Protein AF-A0A160T8A7-F1 (afdb_monomer_lite)

Structure (mmCIF, N/CA/C/O backbone):
data_AF-A0A160T8A7-F1
#
_entry.id   AF-A0A160T8A7-F1
#
loop_
_atom_site.group_PDB
_atom_site.id
_atom_site.type_symbol
_atom_site.label_atom_id
_atom_site.label_alt_id
_atom_site.label_comp_id
_atom_site.label_asym_id
_atom_site.label_entity_id
_atom_site.label_seq_id
_atom_site.pdbx_PDB_ins_code
_atom_site.Cartn_x
_atom_site.Cartn_y
_atom_site.Cartn_z
_atom_site.occupancy
_atom_site.B_iso_or_equiv
_atom_site.auth_seq_id
_atom_site.auth_comp_id
_atom_site.auth_asym_id
_atom_site.auth_atom_id
_atom_site.pdbx_PDB_model_num
ATOM 1 N N . MET A 1 1 ? 0.788 -20.346 -19.418 1.00 64.75 1 MET A N 1
ATOM 2 C CA . MET A 1 1 ? 0.282 -20.170 -18.034 1.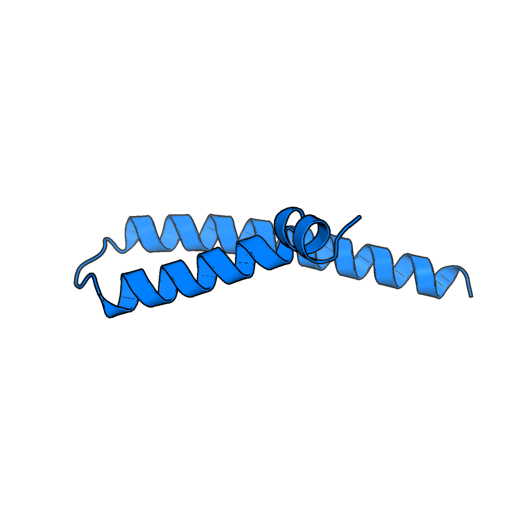00 64.75 1 MET A CA 1
ATOM 3 C C . MET A 1 1 ? -1.145 -19.671 -18.115 1.00 64.75 1 MET A C 1
ATOM 5 O O . MET A 1 1 ? -1.429 -18.915 -19.039 1.00 64.75 1 MET A O 1
ATOM 9 N N . LYS A 1 2 ? -2.047 -20.098 -17.224 1.00 89.00 2 LYS A N 1
ATOM 10 C CA . LYS A 1 2 ? -3.410 -19.552 -17.234 1.00 89.00 2 LYS A CA 1
ATOM 11 C C . LYS A 1 2 ? -3.355 -18.097 -16.736 1.00 89.00 2 LYS A C 1
ATOM 13 O O . LYS A 1 2 ? -2.531 -17.804 -15.870 1.00 89.00 2 LYS A O 1
ATOM 18 N N . PRO A 1 3 ? -4.209 -17.185 -17.235 1.00 84.50 3 PRO A N 1
ATOM 19 C CA . PRO A 1 3 ? -4.219 -1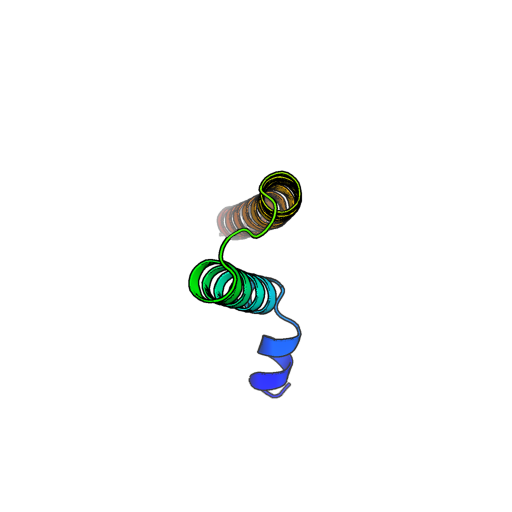5.780 -16.804 1.00 84.50 3 PRO A CA 1
ATOM 20 C C . PRO A 1 3 ? -4.333 -15.609 -15.282 1.00 84.50 3 PRO A C 1
ATOM 22 O O . PRO A 1 3 ? -3.713 -14.725 -14.697 1.00 84.50 3 PRO A O 1
ATOM 25 N N . ILE A 1 4 ? -5.064 -16.514 -14.626 1.00 89.69 4 ILE A N 1
ATOM 26 C CA . ILE A 1 4 ? -5.214 -16.536 -13.170 1.00 89.69 4 ILE A CA 1
ATOM 27 C C . ILE A 1 4 ? -3.899 -16.851 -12.437 1.00 89.69 4 ILE A C 1
ATOM 29 O O . ILE A 1 4 ? -3.595 -16.223 -11.426 1.00 89.69 4 ILE A O 1
ATOM 33 N N . ASP A 1 5 ? -3.070 -17.746 -12.986 1.00 91.69 5 ASP A N 1
ATOM 34 C CA . ASP A 1 5 ? -1.766 -18.096 -12.409 1.00 91.69 5 ASP A CA 1
ATOM 35 C C . ASP A 1 5 ? -0.806 -16.899 -12.475 1.00 91.69 5 ASP A C 1
ATOM 37 O O . ASP A 1 5 ? 0.055 -16.727 -11.611 1.00 91.69 5 ASP A O 1
ATOM 41 N N . ALA A 1 6 ? -0.950 -16.067 -13.512 1.00 90.12 6 ALA A N 1
ATOM 42 C CA . ALA A 1 6 ? -0.169 -14.847 -13.675 1.00 90.12 6 ALA A CA 1
ATOM 43 C C . ALA A 1 6 ? -0.582 -13.772 -12.658 1.00 90.12 6 ALA A C 1
ATOM 45 O O . ALA A 1 6 ? 0.286 -13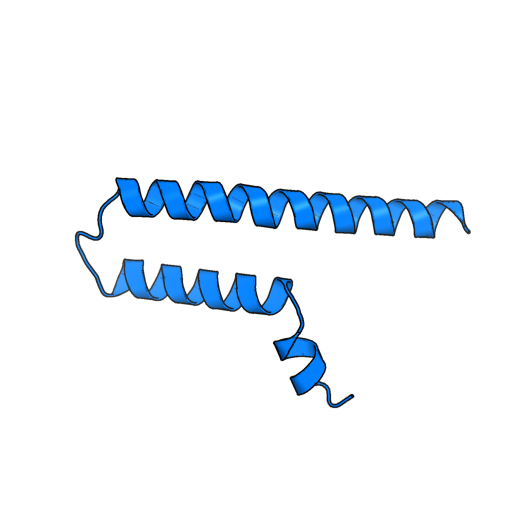.129 -12.067 1.00 90.12 6 ALA A O 1
ATOM 46 N N . LEU A 1 7 ? -1.886 -13.618 -12.396 1.00 89.75 7 LEU A N 1
ATOM 47 C CA . LEU A 1 7 ? -2.389 -12.702 -11.366 1.00 89.75 7 LEU A CA 1
ATOM 48 C C . LEU A 1 7 ? -1.908 -13.100 -9.970 1.00 89.75 7 LEU A C 1
ATOM 50 O O . LEU A 1 7 ? -1.373 -12.259 -9.254 1.00 89.75 7 LEU A O 1
ATOM 54 N N . TRP A 1 8 ? -2.000 -14.384 -9.615 1.00 93.44 8 TRP A N 1
ATOM 55 C CA . TRP A 1 8 ? -1.595 -14.874 -8.291 1.00 93.44 8 TRP A CA 1
ATOM 56 C C . TRP A 1 8 ? -0.094 -14.712 -8.005 1.00 93.44 8 TRP A C 1
ATOM 58 O O . TRP A 1 8 ? 0.326 -14.669 -6.850 1.00 93.44 8 TRP A O 1
ATOM 68 N N . ARG A 1 9 ? 0.731 -14.606 -9.054 1.00 92.75 9 ARG A N 1
ATOM 69 C CA . ARG A 1 9 ? 2.173 -14.327 -8.953 1.00 92.75 9 ARG A CA 1
ATOM 70 C C . ARG A 1 9 ? 2.513 -12.836 -9.023 1.00 92.75 9 ARG A C 1
ATOM 72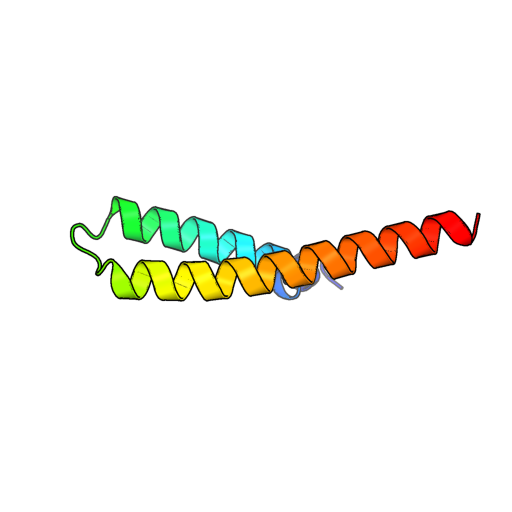 O O . ARG A 1 9 ? 3.656 -12.463 -8.767 1.00 92.75 9 ARG A O 1
ATOM 79 N N . SER A 1 10 ? 1.560 -11.975 -9.379 1.00 93.12 10 SER A N 1
ATOM 80 C CA . SER A 1 10 ? 1.800 -10.542 -9.538 1.00 93.12 10 SER A CA 1
ATOM 81 C C . SER A 1 10 ? 1.913 -9.844 -8.183 1.00 93.12 10 SER A C 1
ATOM 83 O O . SER A 1 10 ? 0.975 -9.812 -7.390 1.00 93.12 10 SER A O 1
ATOM 85 N N . ARG A 1 11 ? 3.056 -9.197 -7.936 1.00 94.38 11 ARG A N 1
ATOM 86 C CA . ARG A 1 11 ? 3.279 -8.363 -6.739 1.00 94.38 11 ARG A CA 1
ATOM 87 C C . ARG A 1 11 ? 2.256 -7.221 -6.640 1.00 94.38 11 ARG A C 1
ATOM 89 O O . ARG A 1 11 ? 1.756 -6.926 -5.560 1.00 94.38 11 ARG A O 1
ATOM 96 N N . LYS A 1 12 ? 1.893 -6.628 -7.785 1.00 92.81 12 LYS A N 1
ATOM 97 C CA . LYS A 1 12 ? 0.902 -5.540 -7.886 1.00 92.81 12 LYS A CA 1
ATOM 98 C C . LYS A 1 12 ? -0.509 -6.019 -7.533 1.00 92.81 12 LYS A C 1
ATOM 100 O O . LYS A 1 12 ? -1.270 -5.272 -6.930 1.00 92.81 12 LYS A O 1
ATOM 105 N N . PHE A 1 13 ? -0.836 -7.272 -7.859 1.00 95.25 13 PHE A N 1
ATOM 106 C CA . PHE A 1 13 ? -2.110 -7.878 -7.474 1.00 95.25 13 PHE A CA 1
ATOM 107 C C . PHE A 1 13 ? -2.225 -7.998 -5.950 1.00 95.25 13 PHE A C 1
ATOM 109 O O . PHE A 1 13 ? -3.201 -7.527 -5.375 1.00 95.25 13 PHE A O 1
ATOM 116 N N . TRP A 1 14 ? -1.205 -8.540 -5.281 1.00 96.06 14 TRP A N 1
ATOM 117 C CA . TRP A 1 14 ? -1.219 -8.664 -3.820 1.00 96.06 14 TRP A CA 1
ATOM 118 C C . TRP A 1 14 ? -1.228 -7.318 -3.096 1.00 96.06 14 TRP A C 1
ATOM 120 O O . TRP A 1 14 ? -1.915 -7.187 -2.089 1.00 96.06 14 TRP A O 1
ATOM 130 N N . LEU A 1 15 ? -0.551 -6.298 -3.631 1.00 96.44 15 LEU A N 1
ATOM 131 C CA . LEU A 1 15 ? -0.665 -4.927 -3.121 1.00 96.44 15 LEU A CA 1
ATOM 132 C C . LEU A 1 15 ? -2.105 -4.399 -3.186 1.00 96.44 15 LEU A C 1
ATOM 134 O O . LEU A 1 15 ? -2.579 -3.803 -2.222 1.00 96.44 15 LEU A O 1
ATOM 138 N N . ALA A 1 16 ? -2.821 -4.654 -4.284 1.00 96.31 16 ALA A N 1
ATOM 139 C CA . ALA A 1 16 ? -4.228 -4.276 -4.403 1.00 96.31 16 ALA A CA 1
ATOM 140 C C . ALA A 1 16 ? -5.116 -5.043 -3.407 1.00 96.31 16 ALA A C 1
ATOM 142 O O . ALA A 1 16 ? -5.989 -4.448 -2.778 1.00 96.31 16 ALA A O 1
ATOM 143 N N . VAL A 1 17 ? -4.862 -6.342 -3.212 1.00 97.25 17 VAL A N 1
ATOM 144 C CA . VAL A 1 17 ? -5.557 -7.155 -2.199 1.00 97.25 17 VAL A CA 1
ATOM 145 C C . VAL A 1 17 ? -5.329 -6.593 -0.793 1.00 97.25 17 VAL A C 1
ATOM 147 O O . VAL A 1 17 ? -6.285 -6.456 -0.032 1.00 97.25 17 VAL A O 1
ATOM 150 N N . VAL A 1 18 ? -4.092 -6.215 -0.453 1.00 97.25 18 VAL A N 1
ATOM 151 C CA . VAL A 1 18 ? -3.775 -5.589 0.839 1.00 97.25 18 VAL A CA 1
ATOM 152 C C . VAL A 1 18 ? -4.505 -4.260 1.000 1.00 97.25 18 VAL A C 1
ATOM 154 O O . VAL A 1 18 ? -5.098 -4.042 2.050 1.00 97.25 18 VAL A O 1
ATOM 157 N N . ALA A 1 19 ? -4.537 -3.407 -0.027 1.00 96.38 19 ALA A N 1
ATOM 158 C CA . ALA A 1 19 ? -5.249 -2.130 0.032 1.00 96.38 19 ALA A CA 1
ATOM 159 C C . ALA A 1 19 ? -6.753 -2.315 0.303 1.00 96.38 19 ALA A C 1
ATOM 161 O O . ALA A 1 19 ? -7.308 -1.656 1.180 1.00 96.38 19 ALA A O 1
ATOM 162 N N . VAL A 1 20 ? -7.398 -3.267 -0.381 1.00 97.94 20 VAL A N 1
ATOM 163 C CA . VAL A 1 20 ? -8.801 -3.631 -0.109 1.00 97.94 20 VAL A CA 1
ATOM 164 C C . VAL A 1 20 ? -8.965 -4.138 1.326 1.00 97.94 20 VAL A C 1
ATOM 166 O O . VAL A 1 20 ? -9.905 -3.747 2.018 1.00 97.94 20 VAL A O 1
ATOM 169 N N . GLY A 1 21 ? -8.026 -4.959 1.805 1.00 97.69 21 GLY A N 1
ATOM 170 C CA . GLY A 1 21 ? -7.979 -5.403 3.196 1.00 97.69 21 GLY A CA 1
ATOM 171 C C . GLY A 1 21 ? -7.871 -4.239 4.185 1.00 97.69 21 GLY A C 1
ATOM 172 O O . GLY A 1 21 ? -8.605 -4.213 5.170 1.00 97.69 21 GLY A O 1
ATOM 173 N N . GLN A 1 22 ? -7.032 -3.237 3.906 1.00 95.88 22 GLN A N 1
ATOM 174 C CA . GLN A 1 22 ? -6.912 -2.046 4.750 1.00 95.88 22 GLN A CA 1
ATOM 175 C C . GLN A 1 22 ? -8.211 -1.245 4.798 1.00 95.88 22 GLN A C 1
ATOM 177 O O . GLN A 1 22 ? -8.629 -0.831 5.878 1.00 95.88 22 GLN A O 1
ATOM 182 N N . THR A 1 23 ? -8.881 -1.069 3.655 1.00 96.12 23 THR A N 1
ATOM 183 C CA . THR A 1 23 ? -10.199 -0.425 3.605 1.00 96.12 23 THR A CA 1
ATOM 184 C C . THR A 1 23 ? -11.220 -1.179 4.453 1.00 96.12 23 THR A C 1
ATOM 186 O O . THR A 1 23 ? -11.969 -0.554 5.200 1.00 96.12 23 THR A O 1
ATOM 189 N N . ALA A 1 24 ? -11.232 -2.513 4.387 1.00 97.50 24 ALA A N 1
ATOM 190 C CA . ALA A 1 24 ? -12.133 -3.329 5.193 1.00 97.50 24 ALA A CA 1
ATOM 191 C C . ALA A 1 24 ? -11.842 -3.197 6.697 1.00 97.50 24 ALA A C 1
ATOM 193 O O . ALA A 1 24 ? -12.772 -3.003 7.475 1.00 97.50 24 ALA A O 1
ATOM 194 N N . VAL A 1 25 ? -10.569 -3.240 7.108 1.00 96.38 25 VAL A N 1
ATOM 195 C CA . VAL A 1 25 ? -10.170 -3.032 8.512 1.00 96.38 25 VAL A CA 1
ATOM 196 C C . VAL A 1 25 ? -10.602 -1.650 8.993 1.00 96.38 25 VAL A C 1
ATOM 198 O O . VAL A 1 25 ? -11.238 -1.543 10.036 1.00 96.38 25 VAL A O 1
ATOM 201 N N . PHE A 1 26 ? -10.332 -0.604 8.210 1.00 93.69 26 PHE A N 1
ATOM 202 C CA . PHE A 1 26 ? -10.715 0.765 8.553 1.00 93.69 26 PHE A CA 1
ATOM 203 C C . PHE A 1 26 ? -12.234 0.934 8.700 1.00 93.69 26 PHE A C 1
ATOM 205 O O . PHE A 1 26 ? -12.697 1.623 9.603 1.00 93.69 26 PHE A O 1
ATOM 212 N N . ALA A 1 27 ? -13.015 0.296 7.825 1.00 95.50 27 ALA A N 1
ATOM 213 C CA . ALA A 1 27 ? -14.469 0.411 7.830 1.00 95.50 27 ALA A CA 1
ATOM 214 C C . ALA A 1 27 ? -15.147 -0.419 8.933 1.00 95.50 27 ALA A C 1
ATOM 216 O O . ALA A 1 27 ? -16.205 -0.028 9.422 1.00 95.50 27 ALA A O 1
ATOM 217 N N . LEU A 1 28 ? -14.582 -1.577 9.289 1.00 97.25 28 LEU A N 1
ATOM 218 C CA . LEU A 1 28 ? -15.253 -2.570 10.135 1.00 97.25 28 LEU A CA 1
ATOM 219 C C . LEU A 1 28 ? -14.684 -2.669 11.553 1.00 97.25 28 LEU A C 1
ATOM 221 O O . LEU A 1 28 ? -15.365 -3.198 12.429 1.00 97.25 28 LEU A O 1
ATOM 225 N N . LEU A 1 29 ? -13.463 -2.185 11.794 1.00 96.31 29 LEU A N 1
ATOM 226 C CA . LEU A 1 29 ? -12.779 -2.311 13.080 1.00 96.31 29 LEU A CA 1
ATOM 227 C C . LEU A 1 29 ? -12.473 -0.927 13.683 1.00 96.31 29 LEU A C 1
ATOM 229 O O . LEU A 1 29 ? -11.348 -0.430 13.569 1.00 96.31 29 LEU A O 1
ATOM 233 N N . PRO A 1 30 ? -13.463 -0.282 14.329 1.00 90.50 30 PRO A N 1
ATOM 234 C CA . PRO A 1 30 ? -13.244 0.996 14.992 1.00 90.50 30 PRO A CA 1
ATOM 235 C C . PRO A 1 30 ? -12.240 0.836 16.143 1.00 90.50 30 PRO A C 1
ATOM 237 O O . PRO A 1 30 ? -12.337 -0.099 16.936 1.00 90.50 30 PRO A O 1
ATOM 240 N N . GLY A 1 31 ? -11.282 1.760 16.241 1.00 93.44 31 GLY A N 1
ATOM 241 C CA . GLY A 1 31 ? -10.248 1.741 17.282 1.00 93.44 31 GLY A CA 1
ATOM 242 C C . GLY A 1 31 ? -9.062 0.815 16.996 1.00 93.44 31 GLY A C 1
ATOM 243 O O . GLY A 1 31 ? -8.354 0.436 17.928 1.00 93.44 31 GLY A O 1
ATOM 244 N N . PHE A 1 32 ? -8.836 0.432 15.734 1.00 94.94 32 PHE A N 1
ATOM 245 C CA . PHE A 1 32 ? -7.597 -0.245 15.353 1.00 94.94 32 PHE A CA 1
ATOM 246 C C . PHE A 1 32 ? -6.371 0.627 15.710 1.00 94.94 32 PHE A C 1
ATOM 248 O O . PHE A 1 32 ? -6.413 1.824 15.430 1.00 94.94 32 PHE A O 1
ATOM 255 N N . PRO A 1 33 ? -5.301 0.073 16.318 1.00 97.12 33 PRO A N 1
ATOM 256 C CA . PRO A 1 33 ? -4.200 0.880 16.848 1.00 97.12 33 PRO A CA 1
ATOM 257 C C . PRO A 1 33 ? -3.449 1.682 15.778 1.00 97.12 33 PRO A C 1
ATOM 259 O O . PRO A 1 33 ? -2.993 1.124 14.772 1.00 97.12 33 PRO A O 1
ATOM 262 N N . ASP A 1 34 ? -3.247 2.973 16.038 1.00 95.31 34 ASP A N 1
ATOM 263 C CA . ASP A 1 34 ? -2.590 3.896 15.109 1.00 95.31 34 ASP A CA 1
ATOM 264 C C . ASP A 1 34 ? -1.126 3.522 14.858 1.00 95.31 34 ASP A C 1
ATOM 266 O O . ASP A 1 34 ? -0.644 3.623 13.729 1.00 95.31 34 ASP A O 1
ATOM 270 N N . GLU A 1 35 ? -0.413 3.028 15.872 1.00 96.88 35 GLU A N 1
ATOM 271 C CA . GLU A 1 35 ? 0.999 2.645 15.759 1.00 96.88 35 GLU A CA 1
ATOM 272 C C . GLU A 1 35 ? 1.171 1.450 14.816 1.00 96.88 35 GLU A C 1
ATOM 274 O O . GLU A 1 35 ? 2.098 1.404 14.002 1.00 96.88 35 GLU A O 1
ATOM 279 N N . VAL A 1 36 ? 0.236 0.497 14.881 1.00 96.12 36 VAL A N 1
ATOM 280 C CA . VAL A 1 36 ? 0.192 -0.640 13.953 1.00 96.12 36 VAL A CA 1
ATOM 281 C C . VAL A 1 36 ? -0.127 -0.137 12.550 1.00 96.12 36 VAL A C 1
ATOM 283 O O . VAL A 1 36 ? 0.470 -0.604 11.575 1.00 96.12 36 VAL A O 1
ATOM 286 N N . TRP A 1 37 ? -1.010 0.858 12.436 1.00 95.88 37 TRP A N 1
ATOM 287 C CA . TRP A 1 37 ? -1.353 1.430 11.143 1.00 95.88 37 TRP A CA 1
ATOM 288 C C . TRP A 1 37 ? -0.180 2.126 10.465 1.00 95.88 37 TRP A C 1
ATOM 290 O O . TRP A 1 37 ? 0.099 1.897 9.286 1.00 95.88 37 TRP A O 1
ATOM 300 N N . GLN A 1 38 ? 0.559 2.919 11.234 1.00 97.50 38 GLN A N 1
ATOM 301 C CA . GLN A 1 38 ? 1.769 3.589 10.781 1.00 97.50 38 GLN A CA 1
ATOM 302 C C . GLN A 1 38 ? 2.848 2.587 10.369 1.00 97.50 38 GLN A C 1
ATOM 304 O O . GLN A 1 38 ? 3.438 2.745 9.300 1.00 97.50 38 GLN A O 1
ATOM 309 N N . ALA A 1 39 ? 3.069 1.526 11.150 1.00 97.81 39 ALA A N 1
ATOM 310 C CA . ALA A 1 39 ? 4.044 0.491 10.812 1.00 97.81 39 ALA A CA 1
ATOM 311 C C . ALA A 1 39 ? 3.723 -0.189 9.469 1.00 97.81 39 ALA A C 1
ATOM 313 O O . ALA A 1 39 ? 4.605 -0.337 8.618 1.00 97.81 39 ALA A O 1
ATOM 314 N N . ILE A 1 40 ? 2.453 -0.541 9.241 1.00 96.56 40 ILE A N 1
ATOM 315 C CA . ILE A 1 40 ? 1.993 -1.108 7.965 1.00 96.56 40 ILE A CA 1
ATOM 316 C C . ILE A 1 40 ? 2.228 -0.115 6.821 1.00 96.56 40 ILE A C 1
ATOM 318 O O . ILE A 1 40 ? 2.779 -0.491 5.787 1.00 96.56 40 ILE A O 1
ATOM 322 N N . ASN A 1 41 ? 1.884 1.159 7.013 1.00 97.00 41 ASN A N 1
ATOM 323 C CA . ASN A 1 41 ? 2.069 2.189 5.992 1.00 97.00 41 ASN A CA 1
ATOM 324 C C . ASN A 1 41 ? 3.541 2.395 5.621 1.00 97.00 41 ASN A C 1
ATOM 326 O O . ASN A 1 41 ? 3.847 2.543 4.441 1.00 97.00 41 ASN A O 1
ATOM 330 N N . VAL A 1 42 ? 4.462 2.358 6.588 1.00 98.12 42 VAL A N 1
ATOM 331 C CA . VAL A 1 42 ? 5.907 2.462 6.323 1.00 98.12 42 VAL A CA 1
ATOM 332 C C . VAL A 1 42 ? 6.389 1.302 5.449 1.00 98.12 42 VAL A C 1
ATOM 334 O O . VAL A 1 42 ? 7.100 1.523 4.468 1.00 98.12 42 VAL A O 1
ATOM 337 N N . ILE A 1 43 ? 5.962 0.073 5.753 1.00 97.50 43 ILE A N 1
ATOM 338 C CA . ILE A 1 43 ? 6.314 -1.115 4.962 1.00 97.50 43 ILE A CA 1
ATOM 339 C C . ILE A 1 43 ? 5.743 -1.009 3.544 1.00 97.50 43 ILE A C 1
ATOM 341 O O . ILE A 1 43 ? 6.450 -1.270 2.569 1.00 97.50 43 ILE A O 1
ATOM 345 N N . LEU A 1 44 ? 4.477 -0.606 3.415 1.00 97.38 44 LEU A N 1
ATOM 346 C CA . LEU A 1 44 ? 3.820 -0.459 2.118 1.00 97.38 44 LEU A CA 1
ATOM 347 C C . LEU A 1 44 ? 4.461 0.639 1.276 1.00 97.38 44 LEU A C 1
ATOM 349 O O . LEU A 1 44 ? 4.705 0.416 0.094 1.00 97.38 44 LEU A O 1
ATOM 353 N N . LEU A 1 45 ? 4.788 1.786 1.872 1.00 97.94 45 LEU A N 1
ATOM 354 C CA . LEU A 1 45 ? 5.508 2.861 1.192 1.00 97.94 45 LEU A CA 1
ATOM 355 C C . LEU A 1 45 ? 6.853 2.379 0.657 1.00 97.94 45 LEU A C 1
ATOM 357 O O . LEU A 1 45 ? 7.188 2.670 -0.489 1.00 97.94 45 LEU A O 1
ATOM 361 N N . TRP A 1 46 ? 7.596 1.610 1.454 1.00 97.81 46 TRP A N 1
ATOM 362 C CA . TRP A 1 46 ? 8.871 1.054 1.016 1.00 97.81 46 TRP A CA 1
ATOM 363 C C . TRP A 1 46 ? 8.686 0.080 -0.153 1.00 97.81 46 TRP A C 1
ATOM 365 O O . TRP A 1 46 ? 9.320 0.239 -1.193 1.00 97.81 46 TRP A O 1
ATOM 375 N N . LEU A 1 47 ? 7.749 -0.866 -0.037 1.00 96.81 47 LEU A N 1
ATOM 376 C CA . LEU A 1 47 ? 7.480 -1.864 -1.074 1.00 96.81 47 LEU A CA 1
ATOM 377 C C . LEU A 1 47 ? 6.993 -1.230 -2.387 1.00 96.81 47 LEU A C 1
ATOM 379 O O . LEU A 1 47 ? 7.480 -1.572 -3.466 1.00 96.81 47 LEU A O 1
ATOM 383 N N . ILE A 1 48 ? 6.041 -0.298 -2.299 1.00 97.12 48 ILE A N 1
ATOM 384 C CA . ILE A 1 48 ? 5.506 0.436 -3.451 1.00 97.12 48 ILE A CA 1
ATOM 385 C C . ILE A 1 48 ? 6.609 1.285 -4.081 1.00 97.12 48 ILE A C 1
ATOM 387 O O . ILE A 1 48 ? 6.758 1.270 -5.301 1.00 97.12 48 ILE A O 1
ATOM 391 N N . GLY A 1 49 ? 7.406 1.978 -3.264 1.00 97.62 49 GLY A N 1
ATOM 392 C CA . GLY A 1 49 ? 8.537 2.777 -3.721 1.00 97.62 49 GLY A CA 1
ATOM 393 C C . GLY A 1 49 ? 9.545 1.945 -4.511 1.00 97.62 49 GLY A C 1
ATOM 394 O O . GLY A 1 49 ? 9.890 2.309 -5.633 1.00 97.62 49 GLY A O 1
ATOM 395 N N . THR A 1 50 ? 9.958 0.790 -3.984 1.00 96.88 50 THR A N 1
ATOM 396 C CA . THR A 1 50 ? 10.863 -0.127 -4.690 1.00 96.88 50 THR A CA 1
ATOM 397 C C . THR A 1 50 ? 10.279 -0.585 -6.025 1.00 96.88 50 THR A C 1
ATOM 399 O O . THR A 1 50 ? 10.966 -0.518 -7.040 1.00 96.88 50 THR A O 1
ATOM 402 N N . ILE A 1 51 ? 9.006 -0.992 -6.061 1.00 95.50 51 ILE A N 1
ATOM 403 C CA . ILE A 1 51 ? 8.355 -1.433 -7.305 1.00 95.50 51 ILE A CA 1
ATOM 404 C C . ILE A 1 51 ? 8.273 -0.288 -8.324 1.00 95.50 51 ILE A C 1
ATOM 406 O O . ILE A 1 51 ? 8.531 -0.508 -9.504 1.00 95.50 51 ILE A O 1
ATOM 410 N N . ALA A 1 52 ? 7.960 0.933 -7.886 1.00 96.12 52 ALA A N 1
ATOM 411 C CA . ALA A 1 52 ? 7.902 2.098 -8.764 1.00 96.12 52 ALA A CA 1
ATOM 412 C C . ALA A 1 52 ? 9.275 2.431 -9.370 1.00 96.12 52 ALA A C 1
ATOM 414 O O . ALA A 1 52 ? 9.365 2.746 -10.557 1.00 96.12 52 ALA A O 1
ATOM 415 N N . VAL A 1 53 ? 10.347 2.316 -8.579 1.00 97.56 53 VAL A N 1
ATOM 416 C CA . VAL A 1 53 ? 11.725 2.478 -9.064 1.00 97.56 53 VAL A CA 1
ATOM 417 C C . VAL A 1 53 ? 12.085 1.384 -10.074 1.00 97.56 53 VAL A C 1
ATOM 419 O O . VAL A 1 53 ? 12.630 1.698 -11.132 1.00 97.56 53 VAL A O 1
ATOM 422 N N . GLU A 1 54 ? 11.759 0.118 -9.792 1.00 95.19 54 GLU A N 1
ATOM 423 C CA . GLU A 1 54 ? 11.982 -1.004 -10.718 1.00 95.19 54 GLU A CA 1
ATOM 424 C C . GLU A 1 54 ? 11.249 -0.795 -12.053 1.00 95.19 54 GLU A C 1
ATOM 426 O O . GLU A 1 54 ? 11.852 -0.944 -13.118 1.00 95.19 54 GLU A O 1
ATOM 431 N N . ASP A 1 55 ? 9.972 -0.412 -11.999 1.00 93.75 55 ASP A N 1
ATOM 432 C CA . ASP A 1 55 ? 9.145 -0.148 -13.179 1.00 93.75 55 ASP A CA 1
ATOM 433 C C . ASP A 1 55 ? 9.711 1.020 -14.007 1.00 93.75 55 ASP A C 1
ATOM 435 O O . ASP A 1 55 ? 9.806 0.932 -15.235 1.00 93.75 55 ASP A O 1
ATOM 439 N N . ALA A 1 56 ? 10.123 2.111 -13.351 1.00 94.81 56 ALA A N 1
ATOM 440 C CA . ALA A 1 56 ? 10.724 3.262 -14.021 1.00 94.81 56 ALA A CA 1
ATOM 441 C C . ALA A 1 56 ? 12.054 2.895 -14.697 1.00 94.81 56 ALA A C 1
ATOM 443 O O . ALA A 1 56 ? 12.276 3.243 -15.857 1.00 94.81 56 ALA A O 1
ATOM 444 N N . ALA A 1 57 ? 12.916 2.144 -14.006 1.00 95.56 57 ALA A N 1
ATOM 445 C CA . ALA A 1 57 ? 14.189 1.687 -14.552 1.00 95.56 57 ALA A CA 1
ATOM 446 C C . ALA A 1 57 ? 14.001 0.746 -15.753 1.00 95.56 57 ALA A C 1
ATOM 448 O O . ALA A 1 57 ? 14.716 0.871 -16.747 1.00 95.56 57 ALA A O 1
ATOM 449 N N . GLN A 1 58 ? 13.031 -0.173 -15.696 1.00 94.94 58 GLN A N 1
ATOM 450 C CA . GLN A 1 58 ? 12.691 -1.035 -16.832 1.00 94.94 58 GLN A CA 1
ATOM 451 C C . GLN A 1 58 ? 12.200 -0.228 -18.033 1.00 94.94 58 GLN A C 1
ATOM 453 O O . GLN A 1 58 ? 12.632 -0.488 -19.155 1.00 94.94 58 GLN A O 1
ATOM 458 N N . LYS A 1 59 ? 11.342 0.771 -17.803 1.00 92.31 59 LYS A N 1
ATOM 459 C CA . LYS A 1 59 ? 10.837 1.636 -18.871 1.00 92.31 59 LYS A CA 1
ATOM 460 C C . LYS A 1 59 ? 11.964 2.413 -19.556 1.00 92.31 59 LYS A C 1
ATOM 462 O O . LYS A 1 59 ? 12.006 2.451 -20.778 1.00 92.31 59 LYS A O 1
ATOM 467 N N . LEU A 1 60 ? 12.899 2.972 -18.784 1.00 92.81 60 LEU A N 1
ATOM 468 C CA . LEU A 1 60 ? 14.057 3.695 -19.327 1.00 92.81 60 LEU A CA 1
ATOM 469 C C . LEU A 1 60 ? 14.979 2.799 -20.162 1.00 92.81 60 LEU A C 1
ATOM 471 O O . LEU A 1 60 ? 15.497 3.248 -21.178 1.00 92.81 60 LEU A O 1
ATOM 475 N N . ARG 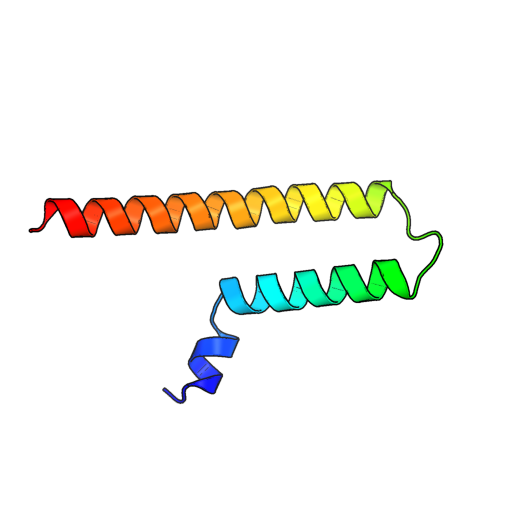A 1 61 ? 15.174 1.536 -19.760 1.00 91.06 61 ARG A N 1
ATOM 476 C CA . ARG A 1 61 ? 15.963 0.571 -20.545 1.00 91.06 61 ARG A CA 1
ATOM 477 C C . ARG A 1 61 ? 15.337 0.314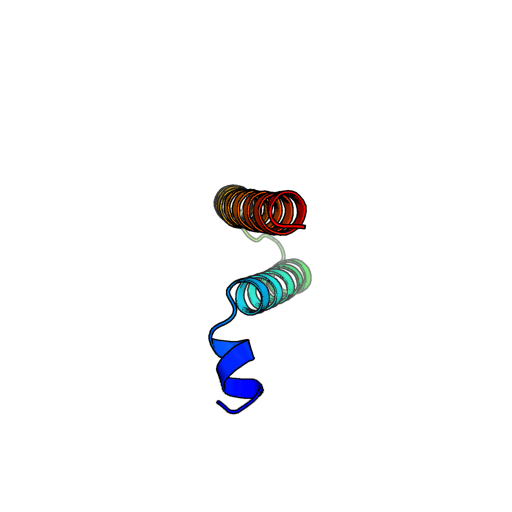 -21.913 1.00 91.06 61 ARG A C 1
ATOM 479 O O . ARG A 1 61 ? 16.040 0.403 -22.904 1.00 91.06 61 ARG A O 1
ATOM 486 N N . MET A 1 62 ? 14.022 0.093 -21.963 1.00 87.62 62 MET A N 1
ATOM 487 C CA . MET A 1 62 ? 13.318 -0.139 -23.230 1.00 87.62 62 MET A CA 1
ATOM 488 C C . MET A 1 62 ? 13.381 1.062 -24.184 1.00 87.62 62 MET A C 1
ATOM 490 O O . MET A 1 62 ? 13.412 0.861 -25.386 1.00 87.62 62 MET A O 1
ATOM 494 N N . THR A 1 63 ? 13.425 2.297 -23.671 1.00 83.81 63 THR A N 1
ATOM 495 C CA . THR A 1 63 ? 13.539 3.512 -24.502 1.00 83.81 63 THR A CA 1
ATOM 496 C C . THR A 1 63 ? 14.948 3.751 -25.057 1.00 83.81 63 THR A C 1
ATOM 498 O O . THR A 1 63 ? 15.079 4.399 -26.083 1.00 83.81 63 THR A O 1
ATOM 501 N N . ASN A 1 64 ? 16.003 3.260 -24.400 1.00 78.50 64 ASN A N 1
ATOM 502 C CA . ASN A 1 64 ? 17.382 3.427 -24.883 1.00 78.50 64 ASN A CA 1
ATOM 503 C C . ASN A 1 64 ? 17.784 2.394 -25.953 1.00 78.50 64 ASN A C 1
ATOM 505 O O . ASN A 1 64 ? 18.832 2.561 -26.574 1.00 78.50 64 ASN A O 1
ATOM 509 N N . ASP A 1 65 ? 16.990 1.333 -26.120 1.00 71.81 65 ASP A N 1
ATOM 510 C CA . ASP A 1 65 ? 17.224 0.249 -27.083 1.00 71.81 65 ASP A CA 1
ATOM 511 C C . ASP A 1 65 ? 16.488 0.473 -28.434 1.00 71.81 65 ASP A C 1
ATOM 513 O O . ASP A 1 65 ? 16.640 -0.345 -29.344 1.00 71.81 65 ASP A O 1
ATOM 517 N N . GLU A 1 66 ? 15.705 1.558 -28.568 1.00 60.09 66 GLU A N 1
ATOM 518 C CA . GLU A 1 66 ? 15.043 2.028 -29.809 1.00 60.09 66 GLU A CA 1
ATOM 519 C C . GLU A 1 66 ? 15.871 3.102 -30.537 1.00 60.09 66 GLU A C 1
ATOM 521 O O . GLU A 1 66 ? 15.913 3.054 -31.790 1.00 60.09 66 GLU A O 1
#

Organism: NCBI:txid1806508

pLDDT: mean 93.23, std 7.14, range [60.09, 98.12]

Radius of gyration: 16.2 Å; chains: 1; bounding box: 33×24×47 Å

Secondary structure (DSSP, 8-state):
--HHHHHHH-HHHHHHHHHHHHHHHHHH-TT--HHHHHHHHHHHHHHHHHHHHHHHHHHHHHHHT-

Foldseek 3Di:
DPPVVVLVPDPVNVLVVVVVVVVCCVVPPPPDDPVVVVVVVVVSCVVVVVVVVVVVVVVVVVVVVD

Sequence (66 aa):
MKPIDALWRSRKFWLAVVAVGQTAVFALLPGFPDEVWQAINVILLWLIGTIAVEDAAQKLRMTNDE